Protein AF-A0A3P7MMC6-F1 (afdb_monomer_lite)

Foldseek 3Di:
DVVVVVQAVAEAEAQDDVVVVVCCVVPVPHHYHYHHDPVLPDDDDCPDVSVVVVLVVVVVVVVVCLLVVHWDKAAAPPDDDPDDPVVPPCLPPPPDQKDFDAPDDDPPDPRRVDTDPRIMTGDDDPVSNPVD

Structure (mmCIF, N/CA/C/O backbone):
data_AF-A0A3P7MMC6-F1
#
_entry.id   AF-A0A3P7MMC6-F1
#
loop_
_atom_site.group_PDB
_atom_site.id
_atom_site.type_symbol
_atom_site.label_atom_id
_atom_site.label_alt_id
_atom_site.label_comp_id
_atom_site.label_asym_id
_atom_site.label_entity_id
_atom_site.label_seq_id
_atom_site.pdbx_PDB_ins_code
_atom_site.Cartn_x
_atom_site.Cartn_y
_atom_site.Cartn_z
_atom_site.occupancy
_atom_site.B_iso_or_equiv
_atom_site.auth_seq_id
_atom_site.auth_comp_id
_atom_site.auth_asym_id
_atom_site.auth_atom_id
_atom_site.pdbx_PDB_model_num
ATOM 1 N N . GLU A 1 1 ? -10.833 -21.348 10.444 1.00 41.59 1 GLU A N 1
ATOM 2 C CA . GLU A 1 1 ? -11.855 -20.300 10.218 1.00 41.59 1 GLU A CA 1
ATOM 3 C C . GLU A 1 1 ? -11.304 -18.868 10.221 1.00 41.59 1 GLU A C 1
ATOM 5 O O . GLU A 1 1 ? -11.743 -18.098 9.377 1.00 41.59 1 GLU A O 1
ATOM 10 N N . SER A 1 2 ? -10.313 -18.494 11.052 1.00 51.25 2 SER A N 1
ATOM 11 C CA . SER A 1 2 ? -9.825 -17.095 11.125 1.00 51.25 2 SER A CA 1
ATOM 12 C C . SER A 1 2 ? -9.207 -16.545 9.825 1.00 51.25 2 SER A C 1
ATOM 14 O O . SER A 1 2 ? -9.553 -15.447 9.403 1.00 51.25 2 SER A O 1
ATOM 16 N N . LEU A 1 3 ? -8.368 -17.314 9.119 1.00 50.84 3 LEU A N 1
ATOM 17 C CA . LEU A 1 3 ? -7.709 -16.877 7.871 1.00 50.84 3 LEU A CA 1
ATOM 18 C C . LEU A 1 3 ? -8.690 -16.462 6.759 1.00 50.84 3 LEU A C 1
ATOM 20 O O . LEU A 1 3 ? -8.439 -15.496 6.041 1.00 50.84 3 LEU A O 1
ATOM 24 N N . SER A 1 4 ? -9.836 -17.142 6.647 1.00 55.66 4 SER A N 1
ATOM 25 C CA . SER A 1 4 ? -10.862 -16.824 5.642 1.00 55.66 4 SER A CA 1
ATOM 26 C C . SER A 1 4 ? -11.507 -15.454 5.876 1.00 55.66 4 SER A C 1
ATOM 28 O O . SER A 1 4 ? -11.886 -14.784 4.916 1.00 55.66 4 SER A O 1
ATOM 30 N N . CYS A 1 5 ? -11.627 -15.029 7.138 1.00 55.56 5 CYS A N 1
ATOM 31 C CA . CYS A 1 5 ? -12.172 -13.724 7.504 1.00 55.56 5 CYS A CA 1
ATOM 32 C C . CYS A 1 5 ? -11.244 -12.593 7.034 1.00 55.56 5 CYS A C 1
ATOM 34 O O . CYS A 1 5 ? -11.697 -11.648 6.385 1.00 55.56 5 CYS A O 1
ATOM 36 N N . HIS A 1 6 ? -9.935 -12.724 7.268 1.00 65.88 6 HIS A N 1
ATOM 37 C CA . HIS A 1 6 ? -8.958 -11.690 6.913 1.00 65.88 6 HIS A CA 1
ATOM 38 C C . HIS A 1 6 ? -8.774 -11.534 5.396 1.00 65.88 6 HIS A C 1
ATOM 40 O O . HIS A 1 6 ? -8.703 -10.409 4.904 1.00 65.88 6 HIS A O 1
ATOM 46 N N . ILE A 1 7 ? -8.795 -12.635 4.635 1.00 74.44 7 ILE A N 1
ATOM 47 C CA . ILE A 1 7 ? -8.678 -12.616 3.162 1.00 74.44 7 ILE A CA 1
ATOM 48 C C . ILE A 1 7 ? -9.803 -11.792 2.516 1.00 74.44 7 ILE A C 1
ATOM 50 O O . ILE A 1 7 ? -9.564 -11.070 1.551 1.00 74.44 7 ILE A O 1
ATOM 54 N N . SER A 1 8 ? -11.017 -11.832 3.076 1.00 80.62 8 SER A N 1
ATOM 55 C CA . SER A 1 8 ? -12.168 -11.080 2.548 1.00 80.62 8 SER A CA 1
ATOM 56 C C . SER A 1 8 ? -12.016 -9.552 2.637 1.00 80.62 8 SER A C 1
ATOM 58 O O . SER A 1 8 ? -12.693 -8.818 1.910 1.00 80.62 8 SER A O 1
ATOM 60 N N . ARG A 1 9 ? -11.118 -9.077 3.512 1.00 80.81 9 ARG A N 1
ATOM 61 C CA . ARG A 1 9 ? -10.800 -7.659 3.745 1.00 80.81 9 ARG A CA 1
ATOM 62 C C . ARG A 1 9 ? -9.581 -7.192 2.940 1.00 80.81 9 ARG A C 1
ATOM 64 O O . ARG A 1 9 ? -9.246 -6.012 3.003 1.00 80.81 9 ARG A O 1
ATOM 71 N N . LEU A 1 10 ? -8.930 -8.089 2.196 1.00 85.88 10 LEU A N 1
ATOM 72 C CA . LEU A 1 10 ? -7.718 -7.798 1.441 1.00 85.88 10 LEU A CA 1
ATOM 73 C C . LEU A 1 10 ? -8.038 -7.498 -0.028 1.00 85.88 10 LEU A C 1
ATOM 75 O O . LEU A 1 10 ? -8.858 -8.170 -0.658 1.00 85.88 10 LEU A O 1
ATOM 79 N N . ILE A 1 11 ? -7.378 -6.474 -0.568 1.00 90.38 11 ILE A N 1
ATOM 80 C CA . ILE A 1 11 ? -7.460 -6.102 -1.980 1.00 90.38 11 ILE A CA 1
ATOM 81 C C . ILE A 1 11 ? -6.042 -5.950 -2.523 1.00 90.38 11 ILE A C 1
ATOM 83 O O . ILE A 1 11 ? -5.253 -5.179 -1.980 1.00 90.38 11 ILE A O 1
ATOM 87 N N . PHE A 1 12 ? -5.734 -6.644 -3.617 1.00 90.50 12 PHE A N 1
ATOM 88 C CA . PHE A 1 12 ? -4.532 -6.379 -4.402 1.00 90.50 12 PHE A CA 1
ATOM 89 C C . PHE A 1 12 ? -4.817 -5.323 -5.462 1.00 90.50 12 PHE A C 1
ATOM 91 O O . PHE A 1 12 ? -5.788 -5.432 -6.207 1.00 90.50 12 PHE A O 1
ATOM 98 N N . ILE A 1 13 ? -3.956 -4.314 -5.556 1.00 90.12 13 ILE A N 1
ATOM 99 C CA . ILE A 1 13 ? -3.973 -3.342 -6.650 1.00 90.12 13 ILE A CA 1
ATOM 100 C C . ILE A 1 13 ? -2.736 -3.619 -7.498 1.00 90.12 13 ILE A C 1
ATOM 102 O O . ILE A 1 13 ? -1.615 -3.518 -7.009 1.00 90.12 13 ILE A O 1
ATOM 106 N N . THR A 1 14 ? -2.950 -4.009 -8.751 1.00 90.19 14 THR A N 1
ATOM 107 C CA . THR A 1 14 ? -1.882 -4.388 -9.688 1.00 90.19 14 THR A CA 1
ATOM 108 C C . THR A 1 14 ? -1.785 -3.363 -10.797 1.00 90.19 14 THR A C 1
ATOM 110 O O . THR A 1 14 ? -2.808 -2.936 -11.331 1.00 90.19 14 THR A O 1
ATOM 113 N N . LEU A 1 15 ? -0.561 -2.945 -11.119 1.00 88.56 15 LEU A N 1
ATOM 114 C CA . LEU A 1 15 ? -0.328 -1.859 -12.072 1.00 88.56 15 LEU A CA 1
ATOM 115 C C . LEU A 1 15 ? 0.092 -2.362 -13.448 1.00 88.56 15 LEU A C 1
ATOM 117 O O . LEU A 1 15 ? -0.099 -1.649 -14.429 1.00 88.56 15 LEU A O 1
ATOM 121 N N . ASP A 1 16 ? 0.599 -3.589 -13.533 1.00 88.19 16 ASP A N 1
ATOM 122 C CA . ASP A 1 16 ? 1.003 -4.273 -14.754 1.00 88.19 16 ASP A CA 1
ATOM 123 C C . ASP A 1 16 ? 0.331 -5.652 -14.875 1.00 88.19 16 ASP A C 1
ATOM 125 O O . ASP A 1 16 ? -0.214 -6.204 -13.914 1.00 88.19 16 ASP A O 1
ATOM 129 N N . GLN A 1 17 ? 0.310 -6.172 -16.103 1.00 90.31 17 GLN A N 1
ATOM 130 C CA . GLN A 1 17 ? -0.392 -7.413 -16.426 1.00 90.31 17 GLN A CA 1
ATOM 131 C C . GLN A 1 17 ? 0.270 -8.633 -15.773 1.00 90.31 17 GLN A C 1
ATOM 133 O O . GLN A 1 17 ? -0.435 -9.511 -15.284 1.00 90.31 17 GLN A O 1
ATOM 138 N N . VAL A 1 18 ? 1.606 -8.662 -15.709 1.00 90.00 18 VAL A N 1
ATOM 139 C CA . VAL A 1 18 ? 2.362 -9.798 -15.167 1.00 90.00 18 VAL A CA 1
ATOM 140 C C . VAL A 1 18 ? 2.031 -9.982 -13.689 1.00 90.00 18 VAL A C 1
ATOM 142 O O . VAL A 1 18 ? 1.684 -11.086 -13.275 1.00 90.00 18 VAL A O 1
ATOM 145 N N . ALA A 1 19 ? 2.043 -8.902 -12.904 1.00 88.06 19 ALA A N 1
ATOM 146 C CA . ALA A 1 19 ? 1.642 -8.951 -11.501 1.00 88.06 19 ALA A CA 1
ATOM 147 C C . ALA A 1 19 ? 0.179 -9.394 -11.328 1.00 88.06 19 ALA A C 1
ATOM 149 O O . ALA A 1 19 ? -0.117 -10.183 -10.431 1.00 88.06 19 ALA A O 1
ATOM 150 N N . SER A 1 20 ? -0.737 -8.917 -12.181 1.00 91.81 20 SER A N 1
ATOM 151 C CA . SER A 1 20 ? -2.151 -9.318 -12.131 1.00 91.81 20 SER A CA 1
ATOM 152 C C . SER A 1 20 ? -2.340 -10.813 -12.374 1.00 91.81 20 SER A C 1
ATOM 154 O O . SER A 1 20 ? -3.078 -11.464 -11.637 1.00 91.81 20 SER A O 1
ATOM 156 N N . ASP A 1 21 ? -1.670 -11.362 -13.384 1.00 94.44 21 ASP A N 1
ATOM 157 C CA . ASP A 1 21 ? -1.812 -12.770 -13.754 1.00 94.44 21 ASP A CA 1
ATOM 158 C C . ASP A 1 21 ? -1.216 -13.686 -12.684 1.00 94.44 21 ASP A C 1
ATOM 160 O O . ASP A 1 21 ? -1.887 -14.609 -12.221 1.00 94.44 21 ASP A O 1
ATOM 164 N N . VAL A 1 22 ? -0.013 -13.362 -12.200 1.00 93.69 22 VAL A N 1
ATOM 165 C CA . VAL A 1 22 ? 0.655 -14.116 -11.130 1.00 93.69 22 VAL A CA 1
ATOM 166 C C . VAL A 1 22 ? -0.178 -14.098 -9.845 1.00 93.69 22 VAL A C 1
ATOM 168 O O . VAL A 1 22 ? -0.427 -15.145 -9.248 1.00 93.69 22 VAL A O 1
ATOM 171 N N . LEU A 1 23 ? -0.670 -12.933 -9.408 1.00 91.38 23 LEU A N 1
ATOM 172 C CA . LEU A 1 23 ? -1.473 -12.867 -8.183 1.00 91.38 23 LEU A CA 1
ATOM 173 C C . LEU A 1 23 ? -2.816 -13.591 -8.321 1.00 91.38 23 LEU A C 1
ATOM 175 O O . LEU A 1 23 ? -3.310 -14.128 -7.332 1.00 91.38 23 LEU A O 1
ATOM 179 N N . LYS A 1 24 ? -3.429 -13.628 -9.510 1.00 93.56 24 LYS A N 1
ATOM 180 C CA . LYS A 1 24 ? -4.645 -14.425 -9.760 1.00 93.56 24 LYS A CA 1
ATOM 181 C C . LYS A 1 24 ? -4.383 -15.922 -9.713 1.00 93.56 24 LYS A C 1
ATOM 183 O O . LYS A 1 24 ? -5.244 -16.646 -9.226 1.00 93.56 24 LYS A O 1
ATOM 188 N N . GLU A 1 25 ? -3.226 -16.372 -10.187 1.00 95.19 25 GLU A N 1
ATOM 189 C CA . GLU A 1 25 ? -2.836 -17.781 -10.125 1.00 95.19 25 GLU A CA 1
ATOM 190 C C . GLU A 1 25 ? -2.669 -18.250 -8.672 1.00 95.19 25 GLU A C 1
ATOM 192 O O . GLU A 1 25 ? -3.264 -19.250 -8.270 1.00 95.19 25 GLU A O 1
ATOM 197 N N . TYR A 1 26 ? -1.918 -17.499 -7.861 1.00 92.25 26 TYR A N 1
ATOM 198 C CA . TYR A 1 26 ? -1.618 -17.884 -6.477 1.00 92.25 26 TYR A CA 1
ATOM 199 C C . TYR A 1 26 ? -2.739 -17.551 -5.478 1.00 92.25 26 TYR A C 1
ATOM 201 O O . TYR A 1 26 ? -2.960 -18.299 -4.524 1.00 92.25 26 TYR A O 1
ATOM 209 N N . TRP A 1 27 ? -3.463 -16.445 -5.678 1.00 90.62 27 TRP A N 1
ATOM 210 C CA . TRP A 1 27 ? -4.510 -15.961 -4.768 1.00 90.62 27 TRP A CA 1
ATOM 211 C C . TRP A 1 27 ? -5.811 -15.600 -5.507 1.00 90.62 27 TRP A C 1
ATOM 213 O O . TRP A 1 27 ? -6.271 -14.453 -5.449 1.00 90.62 27 TRP A O 1
ATOM 223 N N . PRO A 1 28 ? -6.477 -16.579 -6.147 1.00 90.62 28 PRO A N 1
ATOM 224 C CA . PRO A 1 28 ? -7.691 -16.337 -6.934 1.00 90.62 28 PRO A CA 1
ATOM 225 C C . PRO A 1 28 ? -8.875 -15.831 -6.096 1.00 90.62 28 PRO A C 1
ATOM 227 O O . PRO A 1 28 ? -9.768 -15.167 -6.612 1.00 90.62 28 PRO A O 1
ATOM 230 N N . ASN A 1 29 ? -8.882 -16.130 -4.793 1.00 90.31 29 ASN A N 1
ATOM 231 C CA . ASN A 1 29 ? -9.968 -15.767 -3.878 1.00 90.31 29 ASN A CA 1
ATOM 232 C C . ASN A 1 29 ? -9.793 -14.381 -3.231 1.00 90.31 29 ASN A C 1
ATOM 234 O O . ASN A 1 29 ? -10.698 -13.905 -2.546 1.00 90.31 29 ASN A O 1
ATOM 238 N N . VAL A 1 30 ? -8.637 -13.736 -3.417 1.00 90.06 30 VAL A N 1
ATOM 239 C CA . VAL A 1 30 ? -8.402 -12.359 -2.966 1.00 90.06 30 VAL A CA 1
ATOM 240 C C . VAL A 1 30 ? -8.960 -11.407 -4.019 1.00 90.06 30 VAL A C 1
ATOM 242 O O . VAL A 1 30 ? -8.769 -11.620 -5.214 1.00 90.06 30 VAL A O 1
ATOM 245 N N . ARG A 1 31 ? -9.631 -10.328 -3.600 1.00 92.06 31 ARG A N 1
ATOM 246 C CA . ARG A 1 31 ? -10.117 -9.310 -4.543 1.00 92.06 31 ARG A CA 1
ATOM 247 C C . ARG A 1 31 ? -8.939 -8.595 -5.191 1.00 92.06 31 ARG A C 1
ATOM 249 O O . ARG A 1 31 ? -8.020 -8.165 -4.501 1.00 92.06 31 ARG A O 1
ATOM 256 N N . GLN A 1 32 ? -8.993 -8.412 -6.505 1.00 92.06 32 GLN A N 1
ATOM 257 C CA . GLN A 1 32 ? -7.918 -7.757 -7.246 1.00 92.06 32 GLN A CA 1
ATOM 258 C C . GLN A 1 32 ? -8.477 -6.648 -8.130 1.00 92.06 32 GLN A C 1
ATOM 260 O O . GLN A 1 32 ? -9.469 -6.839 -8.831 1.00 92.06 32 GLN A O 1
ATOM 265 N N . VAL A 1 33 ? -7.820 -5.495 -8.101 1.00 92.50 33 VAL A N 1
ATOM 266 C CA . VAL A 1 33 ? -8.069 -4.359 -8.982 1.00 92.50 33 VAL A CA 1
ATOM 267 C C . VAL A 1 33 ? -6.870 -4.241 -9.909 1.00 92.50 33 VAL A C 1
ATOM 269 O O . VAL A 1 33 ? -5.747 -4.007 -9.463 1.00 92.50 33 VAL A O 1
ATOM 272 N N . TYR A 1 34 ? -7.107 -4.429 -11.202 1.00 92.12 34 TYR A N 1
ATOM 273 C CA . TYR A 1 34 ? -6.097 -4.201 -12.225 1.00 92.12 34 TYR A CA 1
ATOM 274 C C . TYR A 1 34 ? -6.212 -2.767 -12.742 1.00 92.12 34 TYR A C 1
ATOM 276 O O . TYR A 1 34 ? -7.243 -2.386 -13.296 1.00 92.12 34 TYR A O 1
ATOM 284 N N . TRP A 1 35 ? -5.163 -1.975 -12.533 1.00 90.12 35 TRP A N 1
ATOM 285 C CA . TRP A 1 35 ? -5.067 -0.581 -12.950 1.00 90.12 35 TRP A CA 1
ATOM 286 C C . TRP A 1 35 ? -3.832 -0.396 -13.842 1.00 90.12 35 TRP A C 1
ATOM 288 O O . TRP A 1 35 ? -2.775 0.025 -13.360 1.00 90.12 35 TRP A O 1
ATOM 298 N N . PRO A 1 36 ? -3.934 -0.695 -15.151 1.00 87.62 36 PRO A N 1
ATOM 299 C CA . PRO A 1 36 ? -2.802 -0.608 -16.061 1.00 87.62 36 PRO A CA 1
ATOM 300 C C . PRO A 1 36 ? -2.206 0.797 -16.063 1.00 87.62 36 PRO A C 1
ATOM 302 O O . PRO A 1 36 ? -2.879 1.773 -16.394 1.00 87.62 36 PRO A O 1
ATOM 305 N N . THR A 1 37 ? -0.924 0.889 -15.721 1.00 84.69 37 THR A N 1
ATOM 306 C CA . THR A 1 37 ? -0.184 2.154 -15.718 1.00 84.69 37 THR A CA 1
ATOM 307 C C . THR A 1 37 ? 1.064 2.006 -16.591 1.00 84.69 37 THR A C 1
ATOM 309 O O . THR A 1 37 ? 2.132 1.681 -16.075 1.00 84.69 37 THR A O 1
ATOM 312 N N . PRO A 1 38 ? 0.963 2.221 -17.922 1.00 83.75 38 PRO A N 1
ATOM 313 C CA . PRO A 1 38 ? 2.044 1.911 -18.865 1.00 83.75 38 PRO A CA 1
ATOM 314 C C . PRO A 1 38 ? 3.380 2.603 -18.572 1.00 83.75 38 PRO A C 1
ATOM 316 O O . PRO A 1 38 ? 4.441 2.062 -18.877 1.00 83.75 38 PRO A O 1
ATOM 319 N N . SER A 1 39 ? 3.349 3.785 -17.948 1.00 78.25 39 SER A N 1
ATOM 320 C CA . SER A 1 39 ? 4.553 4.508 -17.521 1.00 78.25 39 SER A CA 1
ATOM 321 C C . SER A 1 39 ? 5.370 3.765 -16.457 1.00 78.25 39 SER A C 1
ATOM 323 O O . SER A 1 39 ? 6.543 4.076 -16.284 1.00 78.25 39 SER A O 1
ATOM 325 N N . LEU A 1 40 ? 4.776 2.777 -15.781 1.00 75.88 40 LEU A N 1
ATOM 326 C CA . LEU A 1 40 ? 5.399 1.963 -14.736 1.00 75.88 40 LEU A CA 1
ATOM 327 C C . LEU A 1 40 ? 5.823 0.571 -15.230 1.00 75.88 40 LEU A C 1
ATOM 329 O O . LEU A 1 40 ? 6.282 -0.240 -14.438 1.00 75.88 40 LEU A O 1
ATOM 333 N N . TYR A 1 41 ? 5.672 0.269 -16.526 1.00 81.94 41 TYR A N 1
ATOM 334 C CA . TYR A 1 41 ? 6.013 -1.059 -17.069 1.00 81.94 41 TYR A CA 1
ATOM 335 C C . TYR A 1 41 ? 7.517 -1.263 -17.235 1.00 81.94 41 TYR A C 1
ATOM 337 O O . TYR A 1 41 ? 7.987 -2.389 -17.382 1.00 81.94 41 TYR A O 1
ATOM 345 N N . LYS A 1 42 ? 8.279 -0.170 -17.255 1.00 80.69 42 LYS A N 1
ATOM 346 C CA . LYS A 1 42 ? 9.737 -0.217 -17.291 1.00 80.69 42 LYS A CA 1
ATOM 347 C C . LYS A 1 42 ? 10.269 -0.170 -15.861 1.00 80.69 42 LYS A C 1
ATOM 349 O O . LYS A 1 42 ? 9.697 0.560 -15.057 1.00 80.69 42 LYS A O 1
ATOM 354 N N . PRO A 1 43 ? 11.367 -0.876 -15.549 1.00 79.62 43 PRO A N 1
ATOM 355 C CA . PRO A 1 43 ? 12.062 -0.687 -14.284 1.00 79.62 43 PRO A CA 1
ATOM 356 C C . PRO A 1 43 ? 12.430 0.787 -14.082 1.00 79.62 43 PRO A C 1
ATOM 358 O O . PRO A 1 43 ? 12.870 1.442 -15.027 1.00 79.62 43 PRO A O 1
ATOM 361 N N . PHE A 1 44 ? 12.264 1.283 -12.859 1.00 78.75 44 PHE A N 1
ATOM 362 C CA . PHE A 1 44 ? 12.590 2.652 -12.464 1.00 78.75 44 PHE A CA 1
ATOM 363 C C . PHE A 1 44 ? 13.328 2.661 -11.124 1.00 78.75 44 PHE A C 1
ATOM 365 O O . PHE A 1 44 ? 13.097 1.816 -10.258 1.00 78.75 44 PHE A O 1
ATOM 372 N N . SER A 1 45 ? 14.212 3.639 -10.946 1.00 75.00 45 SER A N 1
ATOM 373 C CA . SER A 1 45 ? 14.850 3.954 -9.668 1.00 75.00 45 SER A CA 1
ATOM 374 C C . SER A 1 45 ? 13.915 4.742 -8.741 1.00 75.00 45 SER A C 1
ATOM 376 O O . SER A 1 45 ? 13.006 5.440 -9.187 1.00 75.00 45 SER A O 1
ATOM 378 N N . PHE A 1 46 ? 14.188 4.709 -7.433 1.00 69.56 46 PHE A N 1
ATOM 379 C CA . PHE A 1 46 ? 13.477 5.504 -6.423 1.00 69.56 46 PHE A CA 1
ATOM 380 C C . PHE A 1 46 ? 13.523 7.022 -6.692 1.00 69.56 46 PHE A C 1
ATOM 382 O O . PHE A 1 46 ? 12.636 7.765 -6.268 1.00 69.56 46 PHE A O 1
ATOM 389 N N . ALA A 1 47 ? 14.556 7.491 -7.399 1.00 74.31 47 ALA A N 1
ATOM 390 C CA . ALA A 1 47 ? 14.734 8.900 -7.743 1.00 74.31 47 ALA A CA 1
ATOM 391 C C . ALA A 1 47 ? 13.932 9.332 -8.987 1.00 74.31 47 ALA A C 1
ATOM 393 O O . ALA A 1 47 ? 13.925 10.511 -9.337 1.00 74.31 47 ALA A O 1
ATOM 394 N N . GLU A 1 48 ? 13.268 8.400 -9.675 1.00 78.38 48 GLU A N 1
ATOM 395 C CA . GLU A 1 48 ? 12.556 8.680 -10.920 1.00 78.38 48 GLU A CA 1
ATOM 396 C C . GLU A 1 48 ? 11.087 9.049 -10.687 1.00 78.38 48 GLU A C 1
ATOM 398 O O . GLU A 1 48 ? 10.431 8.581 -9.754 1.00 78.38 48 GLU A O 1
ATOM 403 N N . GLY A 1 49 ? 10.527 9.860 -11.591 1.00 80.25 49 GLY A N 1
ATOM 404 C CA . GLY A 1 49 ? 9.134 10.319 -11.506 1.00 80.25 49 GLY A CA 1
ATOM 405 C C . GLY A 1 49 ? 8.100 9.185 -11.520 1.00 80.25 49 GLY A C 1
ATOM 406 O O . GLY A 1 49 ? 7.033 9.313 -10.920 1.00 80.25 49 GLY A O 1
ATOM 407 N N . ALA A 1 50 ? 8.432 8.048 -12.138 1.00 80.12 50 ALA A N 1
ATOM 408 C CA . ALA A 1 50 ? 7.621 6.833 -12.096 1.00 80.12 50 ALA A CA 1
ATOM 409 C C . ALA A 1 50 ? 7.423 6.335 -10.652 1.00 80.12 50 ALA A C 1
ATOM 411 O O . ALA A 1 50 ? 6.289 6.125 -10.218 1.00 80.12 50 ALA A O 1
ATOM 412 N N . TYR A 1 51 ? 8.501 6.269 -9.865 1.00 78.12 51 TYR A N 1
ATOM 413 C CA . TYR A 1 51 ? 8.433 5.901 -8.451 1.00 78.12 51 TYR A CA 1
ATOM 414 C C . TYR A 1 51 ? 7.620 6.918 -7.636 1.00 78.12 51 TYR A C 1
ATOM 416 O O . TYR A 1 51 ? 6.779 6.546 -6.821 1.00 78.12 51 TYR A O 1
ATOM 424 N N . GLN A 1 52 ? 7.779 8.215 -7.916 1.00 80.44 52 GLN A N 1
ATOM 425 C CA . GLN A 1 52 ? 7.000 9.271 -7.252 1.00 80.44 52 GLN A CA 1
ATOM 426 C C . GLN A 1 52 ? 5.495 9.185 -7.557 1.00 80.44 52 GLN A C 1
ATOM 428 O O . GLN A 1 52 ? 4.654 9.465 -6.701 1.00 80.44 52 GLN A O 1
ATOM 433 N N . THR A 1 53 ? 5.137 8.711 -8.751 1.00 81.69 53 THR A N 1
ATOM 434 C CA . THR A 1 53 ? 3.740 8.483 -9.146 1.00 81.69 53 THR A CA 1
ATOM 435 C C . THR A 1 53 ? 3.081 7.393 -8.292 1.00 81.69 53 THR A C 1
ATOM 437 O O . THR A 1 53 ? 1.897 7.504 -7.975 1.00 81.69 53 THR A O 1
ATOM 440 N N . LEU A 1 54 ? 3.839 6.388 -7.830 1.00 80.88 54 LEU A N 1
ATOM 441 C CA . LEU A 1 54 ? 3.337 5.388 -6.878 1.00 80.88 54 LEU A CA 1
ATOM 442 C C . LEU A 1 54 ? 2.980 6.002 -5.521 1.00 80.88 54 LEU A C 1
ATOM 444 O O . LEU A 1 54 ? 1.995 5.594 -4.905 1.00 80.88 54 LEU A O 1
ATOM 448 N N . TYR A 1 55 ? 3.760 6.970 -5.028 1.00 79.94 55 TYR A N 1
ATOM 449 C CA . TYR A 1 55 ? 3.405 7.694 -3.801 1.00 79.94 55 TYR A CA 1
ATOM 450 C C . TYR A 1 55 ? 2.128 8.511 -3.987 1.00 79.94 55 TYR A C 1
ATOM 452 O O . TYR A 1 55 ? 1.241 8.451 -3.138 1.00 79.94 55 TYR A O 1
ATOM 460 N N . LEU A 1 56 ? 1.992 9.212 -5.116 1.00 84.38 56 LEU A N 1
ATOM 461 C CA . LEU A 1 56 ? 0.792 9.994 -5.411 1.00 84.38 56 LEU A CA 1
ATOM 462 C C . LEU A 1 56 ? -0.462 9.112 -5.509 1.00 84.38 56 LEU A C 1
ATOM 464 O O . LEU A 1 56 ? -1.497 9.440 -4.931 1.00 84.38 56 LEU A O 1
ATOM 468 N N . LEU A 1 57 ? -0.369 7.975 -6.205 1.00 85.12 57 LEU A N 1
ATOM 469 C CA . LEU A 1 57 ? -1.462 7.007 -6.304 1.00 85.12 57 LEU A CA 1
ATOM 470 C C . LEU A 1 57 ? -1.909 6.537 -4.914 1.00 85.12 57 LEU A C 1
ATOM 472 O O . LEU A 1 57 ? -3.100 6.559 -4.606 1.00 85.12 57 LEU A O 1
ATOM 476 N N . ARG A 1 58 ? -0.953 6.160 -4.060 1.00 83.88 58 ARG A N 1
ATOM 477 C CA . ARG A 1 58 ? -1.229 5.721 -2.688 1.00 83.88 58 ARG A CA 1
ATOM 478 C C . ARG A 1 58 ? -1.880 6.805 -1.848 1.00 83.88 58 ARG A C 1
ATOM 480 O O . ARG A 1 58 ? -2.894 6.534 -1.213 1.00 83.88 58 ARG A O 1
ATOM 487 N N . ALA A 1 59 ? -1.354 8.027 -1.888 1.00 85.12 59 ALA A N 1
ATOM 488 C CA . ALA A 1 59 ? -1.934 9.160 -1.175 1.00 85.12 59 ALA A CA 1
ATOM 489 C C . ALA A 1 59 ? -3.386 9.413 -1.615 1.00 85.12 59 ALA A C 1
ATOM 491 O O . ALA A 1 59 ? -4.265 9.603 -0.779 1.00 85.12 59 ALA A O 1
ATOM 492 N N . ASN A 1 60 ? -3.670 9.329 -2.917 1.00 87.88 60 ASN A N 1
ATOM 493 C CA . ASN A 1 60 ? -5.026 9.496 -3.440 1.00 87.88 60 ASN A CA 1
ATOM 494 C C . ASN A 1 60 ? -5.976 8.379 -2.986 1.00 87.88 60 ASN A C 1
ATOM 496 O O . ASN A 1 60 ? -7.113 8.662 -2.606 1.00 87.88 60 ASN A O 1
ATOM 500 N N . ILE A 1 61 ? -5.522 7.122 -2.986 1.00 87.75 61 ILE A N 1
ATOM 501 C CA . ILE A 1 61 ? -6.308 5.991 -2.469 1.00 87.75 61 ILE A CA 1
ATOM 502 C C . ILE A 1 61 ? -6.572 6.175 -0.974 1.00 87.75 61 ILE A C 1
ATOM 504 O O . ILE A 1 61 ? -7.713 6.034 -0.539 1.00 87.75 61 ILE A O 1
ATOM 508 N N . ALA A 1 62 ? -5.547 6.545 -0.206 1.00 86.19 62 ALA A N 1
ATOM 509 C CA . ALA A 1 62 ? -5.653 6.798 1.223 1.00 86.19 62 ALA A CA 1
ATOM 510 C C . ALA A 1 62 ? -6.696 7.880 1.528 1.00 86.19 62 ALA A C 1
ATOM 512 O O . ALA A 1 62 ? -7.632 7.645 2.290 1.00 86.19 62 ALA A O 1
ATOM 513 N N . VAL A 1 63 ? -6.600 9.033 0.861 1.00 86.31 63 VAL A N 1
ATOM 514 C CA . VAL A 1 63 ? -7.568 10.129 0.997 1.00 86.31 63 VAL A CA 1
ATOM 515 C C . VAL A 1 63 ? -8.976 9.679 0.606 1.00 86.31 63 VAL A C 1
ATOM 517 O O . VAL A 1 63 ? -9.939 10.029 1.284 1.00 86.31 63 VAL A O 1
ATOM 520 N N . CYS A 1 64 ? -9.121 8.895 -0.464 1.00 88.38 64 CYS A N 1
ATOM 521 C CA . CYS A 1 64 ? -10.420 8.381 -0.891 1.00 88.38 64 CYS A CA 1
ATOM 522 C C . CYS A 1 64 ? -11.045 7.462 0.170 1.00 88.38 64 CYS A C 1
ATOM 524 O O . CYS A 1 64 ? -12.213 7.634 0.520 1.00 88.38 64 CYS A O 1
ATOM 526 N N . LEU A 1 65 ? -10.273 6.527 0.726 1.00 87.44 65 LEU A N 1
ATOM 527 C CA . LEU A 1 65 ? -10.734 5.622 1.782 1.00 87.44 65 LEU A CA 1
ATOM 528 C C . LEU A 1 65 ? -11.117 6.391 3.053 1.00 87.44 65 LEU A C 1
ATOM 530 O O . LEU A 1 65 ? -12.203 6.168 3.594 1.00 87.44 65 LEU A O 1
ATOM 534 N N . LEU A 1 66 ? -10.292 7.360 3.458 1.00 85.00 66 LEU A N 1
ATOM 535 C CA . LEU A 1 66 ? -10.555 8.228 4.607 1.00 85.00 66 LEU A CA 1
ATOM 536 C C . LEU A 1 66 ? -11.847 9.032 4.447 1.00 85.00 66 LEU A C 1
ATOM 538 O O . LEU A 1 66 ? -12.712 8.985 5.320 1.00 85.00 66 LEU A O 1
ATOM 542 N N . LYS A 1 67 ? -12.031 9.696 3.298 1.00 85.12 67 LYS A N 1
ATOM 543 C CA . LYS A 1 67 ? -13.259 10.448 2.977 1.00 85.12 67 LYS A CA 1
ATOM 544 C C . LYS A 1 67 ? -14.515 9.575 2.981 1.00 85.12 67 LYS A C 1
ATOM 546 O O . LYS A 1 67 ? -15.607 10.072 3.226 1.00 85.12 67 LYS A O 1
ATOM 551 N N . ASN A 1 68 ? -14.371 8.275 2.731 1.00 87.56 68 ASN A N 1
ATOM 552 C CA . ASN A 1 68 ? -15.466 7.306 2.766 1.00 87.56 68 ASN A CA 1
ATOM 553 C C . ASN A 1 68 ? -15.633 6.618 4.132 1.00 87.56 68 ASN A C 1
ATOM 555 O O . ASN A 1 68 ? -16.367 5.632 4.244 1.00 87.56 68 ASN A O 1
ATOM 559 N N . GLY A 1 69 ? -14.967 7.106 5.183 1.00 83.62 69 GLY A N 1
ATOM 560 C CA . GLY A 1 69 ? -15.113 6.538 6.518 1.00 83.62 69 GLY A CA 1
ATOM 561 C C . GLY A 1 69 ? -14.521 5.131 6.641 1.00 83.62 69 GLY A C 1
ATOM 562 O O . GLY A 1 69 ? -15.041 4.329 7.417 1.00 83.62 69 GLY A O 1
ATOM 563 N N . LYS A 1 70 ? -13.480 4.796 5.864 1.00 85.19 70 LYS A N 1
ATOM 564 C CA . LYS A 1 70 ? -12.790 3.500 5.922 1.00 85.19 70 LYS A CA 1
ATOM 565 C C . LYS A 1 70 ? -11.391 3.631 6.522 1.00 85.19 70 LYS A C 1
ATOM 567 O O . LYS A 1 70 ? -10.535 4.298 5.951 1.00 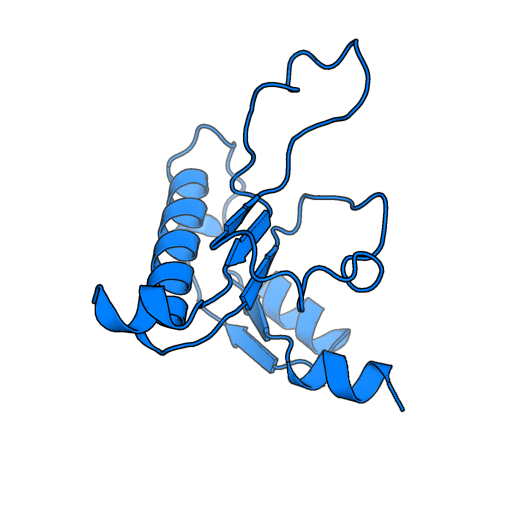85.19 70 LYS A O 1
ATOM 572 N N . SER A 1 71 ? -11.159 2.937 7.632 1.00 83.00 71 SER A N 1
ATOM 573 C CA . SER A 1 71 ? -9.813 2.649 8.142 1.00 83.00 71 SER A CA 1
ATOM 574 C C . SER A 1 71 ? -9.184 1.521 7.333 1.00 83.00 71 SER A C 1
ATOM 576 O O . SER A 1 71 ? -9.892 0.618 6.873 1.00 83.00 71 SER A O 1
ATOM 578 N N . PHE A 1 72 ? -7.873 1.576 7.121 1.00 84.75 72 PHE A N 1
ATOM 579 C CA . PHE A 1 72 ? -7.186 0.609 6.268 1.00 84.75 72 PHE A CA 1
ATOM 580 C C . PHE A 1 72 ? -5.700 0.496 6.595 1.00 84.75 72 PHE A C 1
ATOM 582 O O . PHE A 1 72 ? -5.074 1.439 7.078 1.00 84.75 72 PHE A O 1
ATOM 589 N N . TRP A 1 73 ? -5.153 -0.661 6.228 1.00 81.50 73 TRP A N 1
ATOM 590 C CA . TRP A 1 73 ? -3.725 -0.928 6.118 1.00 81.50 73 TRP A CA 1
ATOM 591 C C . TRP A 1 73 ? -3.306 -0.819 4.655 1.00 81.50 73 TRP A C 1
ATOM 593 O O . TRP A 1 73 ? -3.988 -1.353 3.777 1.00 81.50 73 TRP A O 1
ATOM 603 N N . MET A 1 74 ? -2.188 -0.157 4.377 1.00 83.50 74 MET A N 1
ATOM 604 C CA . MET A 1 74 ? -1.628 -0.067 3.028 1.00 83.50 74 MET A CA 1
ATOM 605 C C . MET A 1 74 ? -0.145 -0.414 3.053 1.00 83.50 74 MET A C 1
ATOM 607 O O . MET A 1 74 ? 0.614 0.287 3.708 1.00 83.50 74 MET A O 1
ATOM 611 N N . MET A 1 75 ? 0.259 -1.457 2.318 1.00 77.44 75 MET A N 1
ATOM 612 C CA . MET A 1 75 ? 1.644 -1.952 2.277 1.00 77.44 75 MET A CA 1
ATOM 613 C C . MET A 1 75 ? 2.251 -1.870 0.866 1.00 77.44 75 MET A C 1
ATOM 615 O O . MET A 1 75 ? 1.530 -2.018 -0.124 1.00 77.44 75 MET A O 1
ATOM 619 N N . GLN A 1 76 ? 3.578 -1.715 0.776 1.00 73.50 76 GLN A N 1
ATOM 620 C CA . GLN A 1 76 ? 4.369 -1.817 -0.462 1.00 73.50 76 GLN A CA 1
ATOM 621 C C . GLN A 1 76 ? 5.120 -3.167 -0.554 1.00 73.50 76 GLN A C 1
ATOM 623 O O . GLN A 1 76 ? 5.547 -3.724 0.459 1.00 73.50 76 GLN A O 1
ATOM 628 N N . GLN A 1 77 ? 5.287 -3.695 -1.777 1.00 65.44 77 GLN A N 1
ATOM 629 C CA . GLN A 1 77 ? 5.843 -5.035 -2.051 1.00 65.44 77 GLN A CA 1
ATOM 630 C C . GLN A 1 77 ? 7.338 -5.222 -1.723 1.00 65.44 77 GLN A C 1
ATOM 632 O O . GLN A 1 77 ? 7.798 -6.355 -1.642 1.00 65.44 77 GLN A O 1
ATOM 637 N N . ASP A 1 78 ? 8.105 -4.155 -1.529 1.00 62.06 78 ASP A N 1
ATOM 638 C CA . ASP A 1 78 ? 9.549 -4.174 -1.242 1.00 62.06 78 ASP A CA 1
ATOM 639 C C . ASP A 1 78 ? 9.877 -4.033 0.256 1.00 62.06 78 ASP A C 1
ATOM 641 O O . ASP A 1 78 ? 11.030 -3.799 0.624 1.00 62.06 78 ASP A O 1
ATOM 645 N N . THR A 1 79 ? 8.887 -4.218 1.138 1.00 60.66 79 THR A N 1
ATOM 646 C CA . THR A 1 79 ? 9.107 -4.297 2.591 1.00 60.66 79 THR A CA 1
ATOM 647 C C . THR A 1 79 ? 8.988 -5.725 3.104 1.00 60.66 79 THR A C 1
ATOM 649 O O . THR A 1 79 ? 7.967 -6.387 2.932 1.00 60.66 79 THR A O 1
ATOM 652 N N . PHE A 1 80 ? 10.028 -6.194 3.798 1.00 62.59 80 PHE A N 1
ATOM 653 C CA . PHE A 1 80 ? 9.968 -7.419 4.591 1.00 62.59 80 PHE A CA 1
ATOM 654 C C . PHE A 1 80 ? 9.697 -7.081 6.050 1.00 62.59 80 PHE A C 1
ATOM 656 O O . PHE A 1 80 ? 10.337 -6.207 6.636 1.00 62.59 80 PHE A O 1
ATOM 663 N N . TRP A 1 81 ? 8.749 -7.798 6.640 1.00 64.81 81 TRP A N 1
ATOM 664 C CA . TRP A 1 81 ? 8.294 -7.545 7.996 1.00 64.81 81 TRP A CA 1
ATOM 665 C C . TRP A 1 81 ? 8.976 -8.4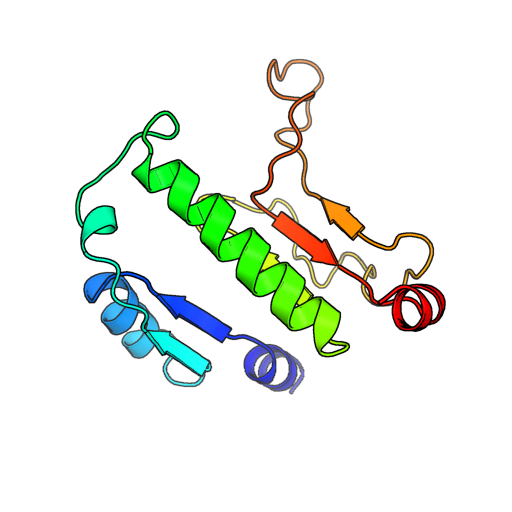93 8.969 1.00 64.81 81 TRP A C 1
ATOM 667 O O . TRP A 1 81 ? 9.099 -9.687 8.707 1.00 64.81 81 TRP A O 1
ATOM 677 N N . ARG A 1 82 ? 9.391 -7.961 10.122 1.00 66.69 82 ARG A N 1
ATOM 678 C CA . ARG A 1 82 ? 9.989 -8.769 11.199 1.00 66.69 82 ARG A CA 1
ATOM 679 C C . ARG A 1 82 ? 8.947 -9.463 12.078 1.00 66.69 82 ARG A C 1
ATOM 681 O O . ARG A 1 82 ? 9.288 -10.411 12.776 1.00 66.69 82 ARG A O 1
ATOM 688 N N . LYS A 1 83 ? 7.698 -8.989 12.060 1.00 69.56 83 LYS A N 1
ATOM 689 C CA . LYS A 1 83 ? 6.563 -9.538 12.812 1.00 69.56 83 LYS A CA 1
ATOM 690 C C . LYS A 1 83 ? 5.286 -9.396 11.982 1.00 69.56 83 LYS A C 1
ATOM 692 O O . LYS A 1 83 ? 5.209 -8.493 11.155 1.00 69.56 83 LYS A O 1
ATOM 697 N N . ASN A 1 84 ? 4.307 -10.275 12.178 1.00 74.25 84 ASN A N 1
ATOM 698 C CA . ASN A 1 84 ? 3.011 -10.170 11.513 1.00 74.25 84 ASN A CA 1
ATOM 699 C C . ASN A 1 84 ? 2.241 -8.942 12.034 1.00 74.25 84 ASN A C 1
ATOM 701 O O . ASN A 1 84 ? 2.226 -8.687 13.237 1.00 74.25 84 ASN A O 1
ATOM 705 N N . ILE A 1 85 ? 1.595 -8.200 11.130 1.00 71.88 85 ILE A N 1
ATOM 706 C CA . ILE A 1 85 ? 0.777 -7.026 11.463 1.00 71.88 85 ILE A CA 1
ATOM 707 C C . ILE A 1 85 ? -0.367 -7.344 12.419 1.00 71.88 85 ILE A C 1
ATOM 709 O O . ILE A 1 85 ? -0.698 -6.540 13.285 1.00 71.88 85 ILE A O 1
ATOM 713 N N . PHE A 1 86 ? -0.953 -8.530 12.270 1.00 74.94 86 PHE A N 1
ATOM 714 C CA . PHE A 1 86 ? -2.105 -8.952 13.052 1.00 74.94 86 PHE A CA 1
ATOM 715 C C . PHE A 1 86 ? -1.719 -9.318 14.492 1.00 74.94 86 PHE A C 1
ATOM 717 O O . PHE A 1 86 ? -2.602 -9.433 15.329 1.00 74.94 86 PHE A O 1
ATOM 724 N N . ASP A 1 87 ? -0.419 -9.426 14.795 1.00 76.94 87 ASP A N 1
ATOM 725 C CA . ASP A 1 87 ? 0.106 -9.696 16.141 1.00 76.94 87 ASP A CA 1
ATOM 726 C C . ASP A 1 87 ? 0.486 -8.405 16.900 1.00 76.94 87 ASP A C 1
ATOM 728 O O . ASP A 1 87 ? 1.238 -8.457 17.885 1.00 76.94 87 ASP A O 1
ATOM 732 N N . LEU A 1 88 ? 0.114 -7.231 16.376 1.00 74.31 88 LEU A N 1
ATOM 733 C CA . LEU A 1 88 ? 0.470 -5.928 16.948 1.00 74.31 88 LEU A CA 1
ATOM 734 C C . LEU A 1 88 ? -0.659 -5.295 17.778 1.00 74.31 88 LEU A C 1
ATOM 736 O O . LEU A 1 88 ? -0.394 -4.296 18.436 1.00 74.31 88 LEU A O 1
ATOM 740 N N . ASP A 1 89 ? -1.880 -5.846 17.760 1.00 75.31 89 ASP A N 1
ATOM 741 C CA . ASP A 1 89 ? -3.057 -5.361 18.514 1.00 75.31 89 ASP A CA 1
ATOM 742 C C . ASP A 1 89 ? -3.337 -3.848 18.367 1.00 75.31 89 ASP A C 1
ATOM 744 O O . ASP A 1 89 ? -3.842 -3.172 19.259 1.00 75.31 89 ASP A O 1
ATOM 748 N N . ILE A 1 90 ? -3.010 -3.302 17.195 1.00 74.00 90 ILE A N 1
ATOM 749 C CA . ILE A 1 90 ? -3.102 -1.870 16.872 1.00 74.00 90 ILE A CA 1
ATOM 750 C C . ILE A 1 90 ? -4.446 -1.464 16.257 1.00 74.00 90 ILE A C 1
ATOM 752 O O . ILE A 1 90 ? -4.741 -0.275 16.200 1.00 74.00 90 ILE A O 1
ATOM 756 N N . GLU A 1 91 ? -5.288 -2.415 15.827 1.00 71.56 91 GLU A N 1
ATOM 757 C CA . GLU A 1 91 ? -6.622 -2.102 15.274 1.00 71.56 91 GLU A CA 1
ATOM 758 C C . GLU A 1 91 ? -7.577 -1.499 16.319 1.00 71.56 91 GLU A C 1
ATOM 760 O O . GLU A 1 91 ? -8.493 -0.766 15.952 1.00 71.56 91 GLU A O 1
ATOM 765 N N . GLU A 1 92 ? -7.348 -1.776 17.606 1.00 71.94 92 GLU A N 1
ATOM 766 C CA . GLU A 1 92 ? -8.158 -1.275 18.725 1.00 71.94 92 GLU A CA 1
ATOM 767 C C . GLU A 1 92 ? -7.512 -0.072 19.438 1.00 71.94 92 GLU A C 1
ATOM 769 O O . GLU A 1 92 ? -8.095 0.501 20.361 1.00 71.94 92 GLU A O 1
ATOM 774 N N . ASN A 1 93 ? -6.314 0.344 19.008 1.00 71.94 93 ASN A N 1
ATOM 775 C CA . ASN A 1 93 ? -5.600 1.465 19.605 1.00 71.94 93 ASN A CA 1
ATOM 776 C C . ASN A 1 93 ? -5.986 2.793 18.934 1.00 71.94 93 ASN A C 1
ATOM 778 O O . ASN A 1 93 ? -5.383 3.205 17.948 1.00 71.94 93 ASN A O 1
ATOM 782 N N . TYR A 1 94 ? -6.960 3.491 19.516 1.00 71.44 94 TYR A N 1
ATOM 783 C CA . TYR A 1 94 ? -7.440 4.799 19.052 1.00 71.44 94 TYR A CA 1
ATOM 784 C C . TYR A 1 94 ? -6.628 6.001 19.572 1.00 71.44 94 TYR A C 1
ATOM 786 O O . TYR A 1 94 ? -7.101 7.133 19.487 1.00 71.44 94 TYR A O 1
ATOM 794 N N . GLU A 1 95 ? -5.436 5.793 20.136 1.00 78.44 95 GLU A N 1
ATOM 795 C CA . GLU A 1 95 ? -4.570 6.891 20.594 1.00 78.44 95 GLU A CA 1
ATOM 796 C C . GLU A 1 95 ? -3.998 7.704 19.420 1.00 78.44 95 GLU A C 1
ATOM 798 O O . GLU A 1 95 ? -3.714 8.893 19.563 1.00 78.44 95 GLU A O 1
ATOM 803 N N . TYR A 1 96 ? -3.877 7.083 18.243 1.00 74.31 96 TYR A N 1
ATOM 804 C CA . TYR A 1 96 ? -3.262 7.675 17.058 1.00 74.31 96 TYR A CA 1
ATOM 805 C C . TYR A 1 96 ? -4.212 7.643 15.855 1.00 74.31 96 TYR A C 1
ATOM 807 O O . TYR A 1 96 ? -4.875 6.640 15.600 1.00 74.31 96 TYR A O 1
ATOM 815 N N . ASP A 1 97 ? -4.240 8.721 15.068 1.00 75.00 97 ASP A N 1
ATOM 816 C CA . ASP A 1 97 ? -5.014 8.775 13.815 1.00 75.00 97 ASP A CA 1
ATOM 817 C C . ASP A 1 97 ? -4.290 8.073 12.651 1.00 75.00 97 ASP A C 1
ATOM 819 O O . ASP A 1 97 ? -4.916 7.593 11.702 1.00 75.00 97 ASP A O 1
ATOM 823 N N . ALA A 1 98 ? -2.957 8.004 12.710 1.00 76.50 98 ALA A N 1
ATOM 824 C CA . ALA A 1 98 ? -2.132 7.346 11.707 1.00 76.50 98 ALA A CA 1
ATOM 825 C C . ALA A 1 98 ? -0.878 6.718 12.324 1.00 76.50 98 ALA A C 1
ATOM 827 O O . ALA A 1 98 ? -0.264 7.296 13.220 1.00 76.50 98 ALA A O 1
ATOM 828 N N . ILE A 1 99 ? -0.478 5.557 11.805 1.00 76.31 99 ILE A N 1
ATOM 829 C CA . ILE A 1 99 ? 0.755 4.856 12.181 1.00 76.31 99 ILE A CA 1
ATOM 830 C C . ILE A 1 99 ? 1.558 4.597 10.907 1.00 76.31 99 ILE A C 1
ATOM 832 O O . ILE A 1 99 ? 1.020 4.106 9.915 1.00 76.31 99 ILE A O 1
ATOM 836 N N . PHE A 1 100 ? 2.848 4.917 10.940 1.00 74.69 100 PHE A N 1
ATOM 837 C CA . PHE A 1 100 ? 3.769 4.734 9.818 1.00 74.69 100 PHE A CA 1
ATOM 838 C C . PHE A 1 100 ? 4.882 3.762 10.202 1.00 74.69 100 PHE A C 1
ATOM 840 O O . PHE A 1 100 ? 5.283 3.718 11.368 1.00 74.69 100 PHE A O 1
ATOM 847 N N . ASP A 1 101 ? 5.390 2.995 9.234 1.00 69.56 101 ASP A N 1
ATOM 848 C CA . ASP A 1 101 ? 6.614 2.227 9.450 1.00 69.56 101 ASP A CA 1
ATOM 849 C C . ASP A 1 101 ? 7.875 3.098 9.363 1.00 69.56 101 ASP A C 1
ATOM 851 O O . ASP A 1 101 ? 7.903 4.200 8.808 1.00 69.56 101 ASP A O 1
ATOM 855 N N . GLN A 1 102 ? 8.954 2.574 9.940 1.00 65.81 102 GLN A N 1
ATOM 856 C CA . GLN A 1 102 ? 10.267 3.206 9.969 1.00 65.81 10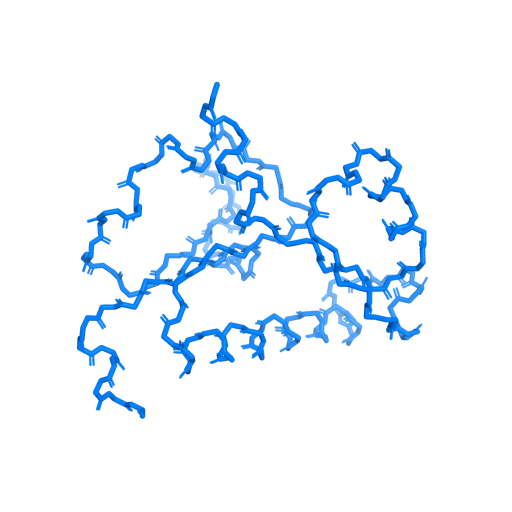2 GLN A CA 1
ATOM 857 C C . GLN A 1 102 ? 11.312 2.252 9.388 1.00 65.81 102 GLN A C 1
ATOM 859 O O . GLN A 1 102 ? 11.287 1.045 9.654 1.00 65.81 102 GLN A O 1
ATOM 864 N N . ILE A 1 103 ? 12.260 2.787 8.609 1.00 63.16 103 ILE A N 1
ATOM 865 C CA . ILE A 1 103 ? 13.362 1.981 8.075 1.00 63.16 103 ILE A CA 1
ATOM 866 C C . ILE A 1 103 ? 14.376 1.669 9.170 1.00 63.16 103 ILE A C 1
ATOM 868 O O . ILE A 1 103 ? 15.127 2.535 9.616 1.00 63.16 103 ILE A O 1
ATOM 872 N N . GLY A 1 104 ? 14.525 0.376 9.443 1.00 55.91 104 GLY A N 1
ATOM 873 C CA . GLY A 1 104 ? 15.637 -0.152 10.217 1.00 55.91 104 GLY A CA 1
ATOM 874 C C . GLY A 1 104 ? 15.461 0.033 11.720 1.00 55.91 104 GLY A C 1
ATOM 875 O O . GLY A 1 104 ? 14.887 0.994 12.214 1.00 55.91 104 GLY A O 1
ATOM 876 N N . TYR A 1 105 ? 15.984 -0.932 12.458 1.00 55.50 105 TYR A N 1
ATOM 877 C CA . TYR A 1 105 ? 16.142 -0.840 13.897 1.00 55.50 105 TYR A CA 1
ATOM 878 C C . TYR A 1 105 ? 17.421 -1.583 14.219 1.00 55.50 105 TYR A C 1
ATOM 880 O O . TYR A 1 105 ? 17.436 -2.810 14.245 1.00 55.50 105 TYR A O 1
ATOM 888 N N . ASP A 1 106 ? 18.481 -0.802 14.313 1.00 50.84 106 ASP A N 1
ATOM 889 C CA . ASP A 1 106 ? 19.682 -1.057 15.089 1.00 50.84 106 ASP A CA 1
ATOM 890 C C . ASP A 1 106 ? 20.471 0.252 15.075 1.00 50.84 106 ASP A C 1
ATOM 892 O O . ASP A 1 106 ? 20.425 1.003 14.094 1.00 50.84 106 ASP A O 1
ATOM 896 N N . ASN A 1 107 ? 21.195 0.527 16.158 1.00 53.00 107 ASN A N 1
ATOM 897 C CA . ASN A 1 107 ? 21.884 1.792 16.464 1.00 53.00 107 ASN A CA 1
ATOM 898 C C . ASN A 1 107 ? 22.992 2.197 15.453 1.00 53.00 107 ASN A C 1
ATOM 900 O O . ASN A 1 107 ? 23.784 3.098 15.715 1.00 53.00 107 ASN A O 1
ATOM 904 N N . HIS A 1 108 ? 23.057 1.529 14.299 1.00 54.88 108 HIS A N 1
ATOM 905 C CA . HIS A 1 108 ? 24.006 1.723 13.204 1.00 54.88 108 HIS A CA 1
ATOM 906 C C . HIS A 1 108 ? 23.331 2.005 11.847 1.00 54.88 108 HIS A C 1
ATOM 908 O O . HIS A 1 108 ? 24.019 2.146 10.835 1.00 54.88 108 HIS A O 1
ATOM 914 N N . SER A 1 109 ? 21.997 2.090 11.785 1.00 52.19 109 SER A N 1
ATOM 915 C CA . SER A 1 109 ? 21.290 2.414 10.543 1.00 52.19 109 SER A CA 1
ATOM 916 C C . SER A 1 109 ? 21.313 3.920 10.274 1.00 52.19 109 SER A C 1
ATOM 918 O O . SER A 1 109 ? 20.592 4.688 10.904 1.00 52.19 109 SER A O 1
ATOM 920 N N . VAL A 1 110 ? 22.057 4.339 9.248 1.00 50.78 110 VAL A N 1
ATOM 921 C CA . VAL A 1 110 ? 22.046 5.719 8.711 1.00 50.78 110 VAL A CA 1
ATOM 922 C C . VAL A 1 110 ? 20.667 6.135 8.157 1.00 50.78 110 VAL A C 1
ATOM 924 O O . VAL A 1 110 ? 20.458 7.292 7.806 1.00 50.78 110 VAL A O 1
ATOM 927 N N . ARG A 1 111 ? 19.722 5.188 8.051 1.00 48.84 111 ARG A N 1
ATOM 928 C CA . ARG A 1 111 ? 18.353 5.392 7.552 1.00 48.84 111 ARG A CA 1
ATOM 929 C C . ARG A 1 111 ? 17.296 5.455 8.657 1.00 48.84 111 ARG A C 1
ATOM 931 O O . ARG A 1 111 ? 16.126 5.611 8.330 1.00 48.84 111 ARG A O 1
ATOM 938 N N . ALA A 1 112 ? 17.692 5.368 9.930 1.00 47.47 112 ALA A N 1
ATOM 939 C CA . ALA A 1 112 ? 16.762 5.366 11.057 1.00 47.47 112 ALA A CA 1
ATOM 940 C C . ALA A 1 112 ? 15.879 6.627 11.118 1.00 47.47 112 ALA A C 1
ATOM 942 O O . ALA A 1 112 ? 14.753 6.546 11.575 1.00 47.47 112 ALA A O 1
ATOM 943 N N . GLU A 1 113 ? 16.313 7.783 10.617 1.00 46.47 113 GLU A N 1
ATOM 944 C CA . GLU A 1 113 ? 15.509 9.021 10.679 1.00 46.47 113 GLU A CA 1
ATOM 945 C C . GLU A 1 113 ? 14.483 9.179 9.541 1.00 46.47 113 GLU A C 1
ATOM 947 O O . GLU A 1 113 ? 13.757 10.171 9.488 1.00 46.47 113 GLU A O 1
ATOM 952 N N . TRP A 1 114 ? 14.395 8.217 8.620 1.00 46.00 114 TRP A N 1
ATOM 953 C CA . TRP A 1 114 ? 13.529 8.323 7.448 1.00 46.00 114 TRP A CA 1
ATOM 954 C C . TRP A 1 114 ? 12.215 7.579 7.694 1.00 46.00 114 TRP A C 1
ATOM 956 O O . TRP A 1 114 ? 12.187 6.348 7.787 1.00 46.00 114 TRP A O 1
ATOM 966 N N . VAL A 1 115 ? 11.114 8.336 7.768 1.00 49.66 115 VAL A N 1
ATOM 967 C CA . VAL A 1 115 ? 9.761 7.775 7.673 1.00 49.66 115 VAL A CA 1
ATOM 968 C C . VAL A 1 115 ? 9.617 7.185 6.284 1.00 49.66 115 VAL A C 1
ATOM 970 O O . VAL A 1 115 ? 9.775 7.884 5.279 1.00 49.66 115 VAL A O 1
ATOM 973 N N . ASN A 1 116 ? 9.313 5.898 6.224 1.00 52.38 116 ASN A N 1
ATOM 974 C CA . ASN A 1 116 ? 8.988 5.283 4.962 1.00 52.38 116 ASN A CA 1
ATOM 975 C C . ASN A 1 116 ? 7.490 5.475 4.738 1.00 52.38 116 ASN A C 1
ATOM 977 O O . ASN A 1 116 ? 6.668 5.035 5.525 1.00 52.38 116 ASN A O 1
ATOM 981 N N . GLY A 1 117 ? 7.094 6.100 3.629 1.00 47.03 117 GLY A N 1
ATOM 982 C CA . GLY A 1 117 ? 5.693 6.057 3.185 1.00 47.03 117 GLY A CA 1
ATOM 983 C C . GLY A 1 117 ? 5.278 4.668 2.673 1.00 47.03 117 GLY A C 1
ATOM 984 O O . GLY A 1 117 ? 4.358 4.573 1.859 1.00 47.03 117 GLY A O 1
ATOM 985 N N . LEU A 1 118 ? 6.024 3.614 3.033 1.00 50.25 118 LEU A N 1
ATOM 986 C CA . LEU A 1 118 ? 5.887 2.261 2.501 1.00 50.25 118 LEU A CA 1
ATOM 987 C C . LEU A 1 118 ? 4.811 1.458 3.231 1.00 50.25 118 LEU A C 1
ATOM 989 O O . LEU A 1 118 ? 4.150 0.642 2.583 1.00 50.25 118 LEU A O 1
ATOM 993 N N . LEU A 1 119 ? 4.569 1.756 4.508 1.00 51.56 119 LEU A N 1
ATOM 994 C CA . LEU A 1 119 ? 3.401 1.308 5.246 1.00 51.56 119 LEU A CA 1
ATOM 995 C C . LEU A 1 119 ? 2.709 2.497 5.906 1.00 51.56 119 LEU A C 1
ATOM 997 O O . LEU A 1 119 ? 3.315 3.247 6.670 1.00 51.56 119 LEU A O 1
ATOM 1001 N N . ALA A 1 120 ? 1.411 2.620 5.659 1.00 55.66 120 ALA A N 1
ATOM 1002 C CA . ALA A 1 120 ? 0.570 3.539 6.402 1.00 55.66 120 ALA A CA 1
ATOM 1003 C C . ALA A 1 120 ? -0.662 2.807 6.925 1.00 55.66 120 ALA A C 1
ATOM 1005 O O . ALA A 1 120 ? -1.372 2.117 6.183 1.00 55.66 120 ALA A O 1
ATOM 1006 N N . PHE A 1 121 ? -0.901 2.976 8.217 1.00 57.47 121 PHE A N 1
ATOM 1007 C CA . PHE A 1 121 ? -2.169 2.698 8.852 1.00 57.47 121 PHE A CA 1
ATOM 1008 C C . PHE A 1 121 ? -2.874 4.003 9.108 1.00 57.47 121 PHE A C 1
ATOM 1010 O O . PHE A 1 121 ? -2.273 4.935 9.638 1.00 57.47 121 PHE A O 1
ATOM 1017 N N . TYR A 1 122 ? -4.155 4.038 8.787 1.00 58.31 122 TYR A N 1
ATOM 1018 C CA . TYR A 1 122 ? -4.996 5.151 9.169 1.00 58.31 122 TYR A CA 1
ATOM 1019 C C . TYR A 1 122 ? -6.211 4.633 9.921 1.00 58.31 122 TYR A C 1
ATOM 1021 O O . TYR A 1 122 ? -6.978 3.812 9.402 1.00 58.31 122 TYR A O 1
ATOM 1029 N N . ILE A 1 123 ? -6.391 5.151 11.132 1.00 60.47 123 ILE A N 1
ATOM 1030 C CA . ILE A 1 123 ? -7.559 4.909 11.968 1.00 60.47 123 ILE A CA 1
ATOM 1031 C C . ILE A 1 123 ? -8.481 6.104 11.806 1.00 60.47 123 ILE A C 1
ATOM 1033 O O . ILE A 1 123 ? -8.069 7.255 11.906 1.00 60.47 123 ILE A O 1
ATOM 1037 N N . ILE A 1 124 ? -9.761 5.836 11.564 1.00 56.53 124 ILE A N 1
ATOM 1038 C CA . ILE A 1 124 ? -10.757 6.900 11.593 1.00 56.53 124 ILE A CA 1
ATOM 1039 C C . ILE A 1 124 ? -11.286 6.951 13.009 1.00 56.53 124 ILE A C 1
ATOM 1041 O O . ILE A 1 124 ? -12.138 6.153 13.398 1.00 56.53 124 ILE A O 1
ATOM 1045 N N . ASN A 1 125 ? -10.761 7.898 13.775 1.00 49.50 125 ASN A N 1
ATO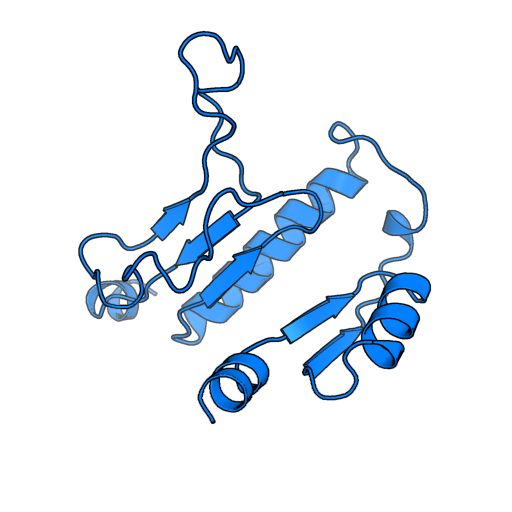M 1046 C CA . ASN A 1 125 ? -11.333 8.262 15.055 1.00 49.50 125 ASN A CA 1
ATOM 1047 C C . ASN A 1 125 ? -12.605 9.097 14.834 1.00 49.50 125 ASN A C 1
ATOM 1049 O O . ASN A 1 125 ? -12.727 9.808 13.832 1.00 49.50 125 ASN A O 1
ATOM 1053 N N . PHE A 1 126 ? -13.570 9.037 15.757 1.00 42.97 126 PHE A N 1
ATOM 1054 C CA . PHE A 1 126 ? -14.874 9.710 15.602 1.00 42.97 126 PHE A CA 1
ATOM 1055 C C . PHE A 1 126 ? -14.728 11.230 15.374 1.00 42.97 126 PHE A C 1
ATOM 1057 O O . PHE A 1 126 ? -15.555 11.842 14.703 1.00 42.97 126 PHE A O 1
ATOM 1064 N N . ILE A 1 127 ? -13.630 11.814 15.869 1.00 38.84 127 ILE A N 1
ATOM 1065 C CA . ILE A 1 127 ? -13.239 13.221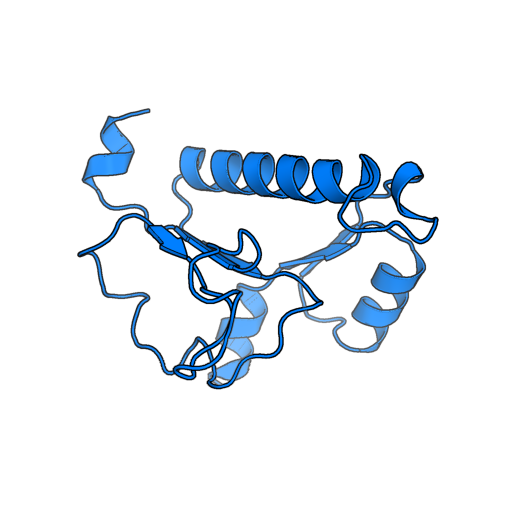 15.699 1.00 38.84 127 ILE A CA 1
ATOM 1066 C C . ILE A 1 127 ? -12.882 13.547 14.237 1.00 38.84 127 ILE A C 1
ATOM 1068 O O . ILE A 1 127 ? -13.316 14.572 13.714 1.00 38.84 127 ILE A O 1
ATOM 1072 N N . PHE A 1 128 ? -12.173 12.657 13.535 1.00 33.19 128 PHE A N 1
ATOM 1073 C CA . PHE A 1 128 ? -11.753 12.869 12.142 1.00 33.19 128 PHE A CA 1
ATOM 1074 C C . PHE A 1 128 ? -12.945 12.953 11.176 1.00 33.19 128 PHE A C 1
ATOM 1076 O O . PHE A 1 128 ? -12.886 13.629 10.150 1.00 33.19 128 PHE A O 1
ATOM 1083 N N . ARG A 1 129 ? -14.063 12.311 11.537 1.00 34.25 129 ARG A N 1
ATOM 1084 C CA . ARG A 1 129 ? -15.317 12.310 10.771 1.00 34.25 129 ARG A CA 1
ATOM 1085 C C . ARG A 1 129 ? -16.025 13.672 10.741 1.00 34.25 129 ARG A C 1
ATOM 1087 O O . ARG A 1 129 ? -16.912 13.852 9.918 1.00 34.25 129 ARG A O 1
ATOM 1094 N N . PHE A 1 130 ? -15.653 14.598 11.628 1.00 30.22 130 PHE A N 1
ATOM 1095 C CA . PHE A 1 130 ? -16.209 15.956 11.693 1.00 30.22 130 PHE A CA 1
ATOM 1096 C C . PHE A 1 130 ? -15.312 17.025 11.051 1.00 30.22 130 PHE A C 1
ATOM 1098 O O . PHE A 1 130 ? -15.735 18.173 10.943 1.00 30.22 130 PHE A O 1
ATOM 1105 N N . MET A 1 131 ? -14.093 16.675 10.625 1.00 34.62 131 MET A N 1
ATOM 1106 C CA . MET A 1 131 ? -13.135 17.628 10.047 1.00 34.62 131 MET A CA 1
ATOM 1107 C C . MET A 1 131 ? -13.158 17.716 8.510 1.00 34.62 131 MET A C 1
ATOM 1109 O O . MET A 1 131 ? -12.462 18.573 7.965 1.00 34.62 131 MET A O 1
ATOM 1113 N N . PHE A 1 132 ? -13.953 16.891 7.815 1.00 34.94 132 PHE A N 1
ATOM 1114 C CA . PHE A 1 132 ? -14.084 16.900 6.350 1.00 34.94 132 PHE A CA 1
ATOM 1115 C C . PHE A 1 132 ? -15.527 16.733 5.881 1.00 34.94 132 PHE A C 1
ATOM 1117 O O . PHE A 1 132 ? -16.229 15.861 6.438 1.00 34.94 132 PHE A O 1
#

Radius of gyration: 16.47 Å; chains: 1; bounding box: 40×38×40 Å

pLDDT: mean 72.71, std 16.47, range [30.22, 95.19]

InterPro domains:
  IPR005069 Nucleotide-diphospho-sugar transferase [PF03407] (6-119)

Organism: Onchocerca ochengi (NCBI:txid42157)

Secondary structure (DSSP, 8-state):
-HHHHHHTT-EEEESSHHHHHHHHHH-TTSEEEE---GGGSS---TTSHHHHHHHHHHHHHHHHHHHTT--EEEE-TT---SS-GGGS--TT-TT-SEEEEES--STT-TTTT-EEEEEEEE---TTGGG--

Sequence (132 aa):
ESLSCHISRLIFITLDQVASDVLKEYWPNVRQVYWPTPSLYKPFSFAEGAYQTLYLLRANIAVCLLKNGKSFWMMQQDTFWRKNIFDLDIEENYEYDAI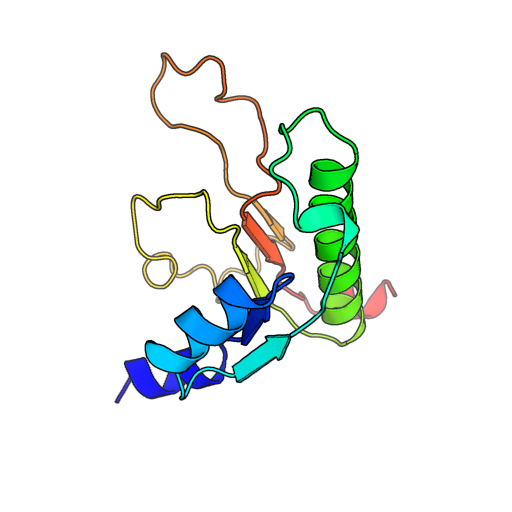FDQIGYDNHSVRAEWVNGLLAFYIINFIFRFMF